Protein AF-A0A349BB25-F1 (afdb_monomer_lite)

Structure (mmCIF, N/CA/C/O backbone):
data_AF-A0A349BB25-F1
#
_entry.id   AF-A0A349BB25-F1
#
loop_
_atom_site.group_PDB
_atom_site.id
_atom_site.type_symbol
_atom_site.label_atom_id
_atom_site.label_alt_id
_atom_site.label_comp_id
_atom_site.label_asym_id
_atom_site.label_entity_id
_atom_site.label_seq_id
_atom_site.pdbx_PDB_ins_code
_atom_site.Cartn_x
_atom_site.Cartn_y
_atom_site.Cartn_z
_atom_site.occupancy
_atom_site.B_iso_or_equiv
_atom_site.auth_seq_id
_atom_site.auth_comp_id
_atom_site.auth_asym_id
_atom_site.auth_atom_id
_atom_site.pdbx_PDB_model_num
ATOM 1 N N . GLN A 1 1 ? 5.836 0.115 -14.907 1.00 72.81 1 GLN A N 1
ATOM 2 C CA . GLN A 1 1 ? 4.971 0.447 -13.754 1.00 72.81 1 GLN A CA 1
ATOM 3 C C . GLN A 1 1 ? 5.795 0.765 -12.494 1.00 72.81 1 GLN A C 1
ATOM 5 O O . GLN A 1 1 ? 5.707 1.890 -12.027 1.00 72.81 1 GLN A O 1
ATOM 10 N N . HIS A 1 2 ? 6.663 -0.141 -12.015 1.00 86.00 2 HIS A N 1
ATOM 11 C CA . HIS A 1 2 ? 7.467 0.005 -10.781 1.00 86.00 2 HIS A CA 1
ATOM 12 C C . HIS A 1 2 ? 8.236 1.340 -10.602 1.00 86.00 2 HIS A C 1
ATOM 14 O O . HIS A 1 2 ? 7.949 2.088 -9.674 1.00 86.00 2 HIS A O 1
ATOM 20 N N . HIS A 1 3 ? 9.166 1.699 -11.503 1.00 89.56 3 HIS A N 1
ATOM 21 C CA . HIS A 1 3 ? 9.928 2.961 -11.383 1.00 89.56 3 HIS A CA 1
ATOM 22 C C . HIS A 1 3 ? 9.028 4.203 -11.393 1.00 89.56 3 HIS A C 1
ATOM 24 O O . HIS A 1 3 ? 9.226 5.117 -10.599 1.00 89.56 3 HIS A O 1
ATOM 30 N N . ARG A 1 4 ? 7.990 4.208 -12.241 1.00 89.44 4 ARG A N 1
ATOM 31 C CA . ARG A 1 4 ? 7.016 5.306 -12.302 1.00 89.44 4 ARG A CA 1
ATOM 32 C C . ARG A 1 4 ? 6.292 5.482 -10.965 1.00 89.44 4 ARG A C 1
ATOM 34 O O . ARG A 1 4 ? 6.128 6.612 -10.523 1.00 89.44 4 ARG A O 1
ATOM 41 N N . ALA A 1 5 ? 5.901 4.384 -10.316 1.00 91.88 5 ALA A N 1
ATOM 42 C CA . ALA A 1 5 ? 5.259 4.427 -9.006 1.00 91.88 5 ALA A CA 1
ATOM 43 C C . ALA A 1 5 ? 6.209 4.965 -7.921 1.00 91.88 5 ALA A C 1
ATOM 45 O O . ALA A 1 5 ? 5.801 5.794 -7.111 1.00 91.88 5 ALA A O 1
ATOM 46 N N . LEU A 1 6 ? 7.483 4.558 -7.930 1.00 93.94 6 LEU A N 1
ATOM 47 C CA . LEU A 1 6 ? 8.494 5.056 -6.987 1.00 93.94 6 LEU A CA 1
ATOM 48 C C . LEU A 1 6 ? 8.862 6.532 -7.201 1.00 93.94 6 LEU A C 1
ATOM 50 O O . LEU A 1 6 ? 9.180 7.222 -6.236 1.00 93.94 6 LEU A O 1
ATOM 54 N N . ALA A 1 7 ? 8.837 7.018 -8.442 1.00 93.31 7 ALA A N 1
ATOM 55 C CA . ALA A 1 7 ? 9.132 8.411 -8.774 1.00 93.31 7 ALA A CA 1
ATOM 56 C C . ALA A 1 7 ? 7.975 9.372 -8.444 1.00 93.31 7 ALA A C 1
ATOM 58 O O . ALA A 1 7 ? 8.203 10.553 -8.179 1.00 93.31 7 ALA A O 1
ATOM 59 N N . ALA A 1 8 ? 6.734 8.880 -8.465 1.00 94.44 8 ALA A N 1
ATOM 60 C CA . ALA A 1 8 ? 5.533 9.680 -8.247 1.00 94.44 8 ALA A CA 1
ATOM 61 C C . ALA A 1 8 ? 5.146 9.799 -6.759 1.00 94.44 8 ALA A C 1
ATOM 63 O O . ALA A 1 8 ? 5.678 9.115 -5.886 1.00 94.44 8 ALA A O 1
ATOM 64 N N . ARG A 1 9 ? 4.224 10.719 -6.445 1.00 96.62 9 ARG A N 1
ATOM 65 C CA . ARG A 1 9 ? 3.776 10.960 -5.064 1.00 96.62 9 ARG A CA 1
ATOM 66 C C . ARG A 1 9 ? 2.874 9.828 -4.571 1.00 96.62 9 ARG A C 1
ATOM 68 O O . ARG A 1 9 ? 1.930 9.451 -5.255 1.00 96.62 9 ARG A O 1
ATOM 75 N N . ALA A 1 10 ? 3.137 9.356 -3.357 1.00 97.00 10 ALA A N 1
ATOM 76 C CA . ALA A 1 10 ? 2.223 8.488 -2.627 1.00 97.00 10 ALA A CA 1
ATOM 77 C C . ALA A 1 10 ? 1.045 9.301 -2.081 1.00 97.00 10 ALA A C 1
ATOM 79 O O . ALA A 1 10 ? 1.229 10.459 -1.683 1.00 97.00 10 ALA A O 1
ATOM 80 N N . ILE A 1 11 ? -0.133 8.683 -2.049 1.00 97.56 11 ILE A N 1
ATOM 81 C CA . ILE A 1 11 ? -1.351 9.224 -1.447 1.00 97.56 11 ILE A CA 1
ATOM 82 C C . ILE A 1 11 ? -1.753 8.258 -0.336 1.00 97.56 11 ILE A C 1
ATOM 84 O O . ILE A 1 11 ? -2.004 7.089 -0.605 1.00 97.56 11 ILE A O 1
ATOM 88 N N . ASP A 1 12 ? -1.794 8.758 0.894 1.00 97.00 12 ASP A N 1
ATOM 89 C CA . ASP A 1 12 ? -2.243 8.013 2.067 1.00 97.00 12 ASP A CA 1
ATOM 90 C C . ASP A 1 12 ? -3.503 8.685 2.636 1.00 97.00 12 ASP A C 1
ATOM 92 O O . ASP A 1 12 ? -3.667 9.900 2.505 1.00 97.00 12 ASP A O 1
ATOM 96 N N . TRP A 1 13 ? -4.348 7.919 3.320 1.00 97.94 13 TRP A N 1
ATOM 97 C CA . TRP A 1 13 ? -5.385 8.450 4.207 1.00 97.94 13 TRP A CA 1
ATOM 98 C C . TRP A 1 13 ? -4.867 8.426 5.643 1.00 97.94 13 TRP A C 1
ATOM 100 O O . TRP A 1 13 ? -4.321 7.403 6.073 1.00 97.94 13 TRP A O 1
ATOM 110 N N . ARG A 1 14 ? -4.992 9.534 6.374 1.00 96.81 14 ARG A N 1
ATOM 111 C CA . ARG A 1 14 ? -4.609 9.635 7.786 1.00 96.81 14 ARG A CA 1
ATOM 112 C C . ARG A 1 14 ? -5.465 10.652 8.516 1.00 96.81 14 ARG A C 1
ATOM 114 O O . ARG A 1 14 ? -5.538 11.786 8.067 1.00 96.81 14 ARG A O 1
ATOM 121 N N . ASP A 1 15 ? -6.022 10.249 9.650 1.00 94.81 15 ASP A N 1
ATOM 122 C CA . ASP A 1 15 ? -6.633 11.130 10.647 1.00 94.81 15 ASP A CA 1
ATOM 123 C C . ASP A 1 15 ? -7.681 12.085 10.041 1.00 94.81 15 ASP A C 1
ATOM 125 O O . ASP A 1 15 ? -7.761 13.255 10.394 1.00 94.81 15 ASP A O 1
ATOM 129 N N . GLY A 1 16 ? -8.475 11.589 9.082 1.00 94.56 16 GLY A N 1
ATOM 130 C CA . GLY A 1 16 ? -9.499 12.388 8.399 1.00 94.56 16 GLY A CA 1
ATOM 131 C C . GLY A 1 16 ? -9.034 13.107 7.127 1.00 94.56 16 GLY A C 1
ATOM 132 O O . GLY A 1 16 ? -9.851 13.754 6.473 1.00 94.56 16 GLY A O 1
ATOM 133 N N . GLU A 1 17 ? -7.763 12.980 6.739 1.00 97.31 17 GLU A N 1
ATOM 134 C CA . GLU A 1 17 ? -7.176 13.761 5.651 1.00 97.31 17 GLU A CA 1
ATOM 135 C C . GLU A 1 17 ? -6.404 12.930 4.617 1.00 97.31 17 GLU A C 1
ATOM 137 O O . GLU A 1 17 ? -5.781 11.898 4.895 1.00 97.31 17 GLU A O 1
ATOM 142 N N . TRP A 1 18 ? -6.390 13.439 3.382 1.00 97.75 18 TRP A N 1
ATOM 143 C CA . TRP A 1 18 ? -5.546 12.926 2.306 1.00 97.75 18 TRP A CA 1
ATOM 144 C C . TRP A 1 18 ? -4.147 13.534 2.378 1.00 97.75 18 TRP A C 1
ATOM 146 O O . TRP A 1 18 ? -3.952 14.724 2.133 1.00 97.75 18 TRP A O 1
ATOM 156 N N . VAL A 1 19 ? -3.139 12.695 2.607 1.00 97.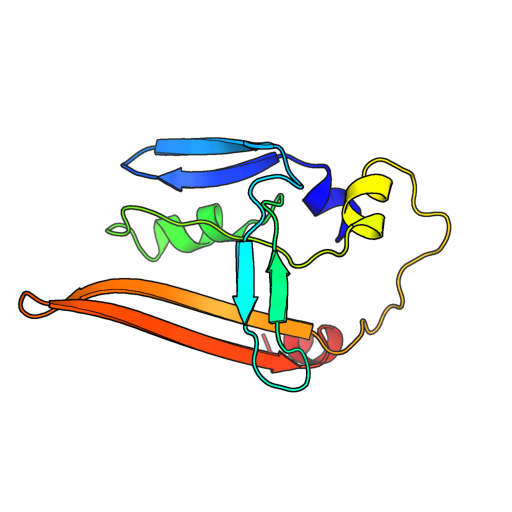50 19 VAL A N 1
ATOM 157 C CA . VAL A 1 19 ? -1.746 13.128 2.745 1.00 97.50 19 VAL A CA 1
ATOM 158 C C . VAL A 1 19 ? -0.936 12.710 1.522 1.00 97.50 19 VAL A C 1
ATOM 160 O O . VAL A 1 19 ? -0.822 11.527 1.201 1.00 97.50 19 VAL A O 1
ATOM 163 N N . ARG A 1 20 ? -0.296 13.682 0.859 1.00 97.38 20 ARG A N 1
ATOM 164 C CA . ARG A 1 20 ? 0.622 13.429 -0.263 1.00 97.38 20 ARG A CA 1
ATOM 165 C C . ARG A 1 20 ? 2.069 13.424 0.207 1.00 97.38 20 ARG A C 1
ATOM 167 O O . ARG A 1 20 ? 2.535 14.393 0.800 1.00 97.38 20 ARG A O 1
ATOM 174 N N . ARG A 1 21 ? 2.819 12.368 -0.113 1.00 95.69 21 ARG A N 1
ATOM 175 C CA . ARG A 1 21 ? 4.238 12.233 0.261 1.00 95.69 21 ARG A CA 1
ATOM 176 C C . ARG A 1 21 ? 5.117 11.870 -0.924 1.00 95.69 21 ARG A C 1
ATOM 178 O O . ARG A 1 21 ? 4.664 11.294 -1.908 1.00 95.69 21 ARG A O 1
ATOM 185 N N . ARG A 1 22 ? 6.404 12.209 -0.827 1.00 95.75 22 ARG A N 1
ATOM 186 C CA . ARG A 1 22 ? 7.403 11.876 -1.851 1.00 95.75 22 ARG A CA 1
ATOM 187 C C . ARG A 1 22 ? 7.510 10.352 -2.022 1.00 95.75 22 ARG A C 1
ATOM 189 O O . ARG A 1 22 ? 7.688 9.645 -1.027 1.00 95.75 22 ARG A O 1
ATOM 196 N N . GLY A 1 23 ? 7.441 9.863 -3.260 1.00 95.00 23 GLY A N 1
ATOM 197 C CA . GLY A 1 23 ? 7.740 8.468 -3.593 1.00 95.00 23 GLY A CA 1
ATOM 198 C C . GLY A 1 23 ? 9.207 8.111 -3.347 1.00 95.00 23 GLY A C 1
ATOM 199 O O . GLY A 1 23 ? 10.077 8.983 -3.290 1.00 95.00 23 GLY A O 1
ATOM 200 N N . GLY A 1 24 ? 9.488 6.835 -3.098 1.00 94.88 24 GLY A N 1
ATOM 201 C CA . GLY A 1 24 ? 10.822 6.366 -2.721 1.00 94.88 24 GLY A CA 1
ATOM 202 C C . GLY A 1 24 ? 11.275 6.831 -1.329 1.00 94.88 24 GLY A C 1
ATOM 203 O O . GLY A 1 24 ? 12.436 6.652 -0.974 1.00 94.88 24 GLY A O 1
ATOM 204 N N . SER A 1 25 ? 10.390 7.431 -0.525 1.00 94.88 25 SER A N 1
ATOM 205 C CA . SER A 1 25 ? 10.664 7.833 0.862 1.00 94.88 25 SER A CA 1
ATOM 206 C C . SER A 1 25 ? 10.066 6.847 1.871 1.00 94.88 25 SER A C 1
ATOM 208 O O . SER A 1 25 ? 9.313 5.947 1.503 1.00 94.88 25 SER A O 1
ATOM 210 N N . GLY A 1 26 ? 10.354 7.044 3.163 1.00 95.38 26 GLY A N 1
ATOM 211 C CA . GLY A 1 26 ? 9.692 6.302 4.241 1.00 95.38 26 GLY A CA 1
ATOM 212 C C . GLY A 1 26 ? 9.995 4.814 4.241 1.00 95.38 26 GLY A C 1
ATOM 213 O O . GLY A 1 26 ? 9.049 4.028 4.297 1.00 95.38 26 GLY A O 1
ATOM 214 N N . ARG A 1 27 ? 11.289 4.479 4.143 1.00 96.62 27 ARG A N 1
ATOM 215 C CA . ARG A 1 27 ? 11.799 3.107 4.179 1.00 96.62 27 ARG A CA 1
ATOM 216 C C . ARG A 1 27 ? 11.256 2.383 5.407 1.00 96.62 27 ARG A C 1
ATOM 218 O O . ARG A 1 27 ? 11.396 2.880 6.520 1.00 96.62 27 ARG A O 1
ATOM 225 N N . GLU A 1 28 ? 10.680 1.218 5.182 1.00 96.38 28 GLU A N 1
ATOM 226 C CA . GLU A 1 28 ? 10.208 0.302 6.210 1.00 96.38 28 GLU A CA 1
ATOM 227 C C . GLU A 1 28 ? 10.637 -1.106 5.813 1.00 96.38 28 GLU A C 1
ATOM 229 O O . GLU A 1 28 ? 10.468 -1.485 4.658 1.00 96.38 28 GLU A O 1
ATOM 234 N N . LEU A 1 29 ? 11.216 -1.860 6.742 1.00 96.81 29 LEU A N 1
ATOM 235 C CA . LEU A 1 29 ? 11.523 -3.265 6.505 1.00 96.81 29 LEU A CA 1
ATOM 236 C C . LEU A 1 29 ? 10.238 -4.070 6.706 1.00 96.81 29 LEU A C 1
ATOM 238 O O . LEU A 1 29 ? 9.619 -3.982 7.765 1.00 96.81 29 LEU A O 1
ATOM 242 N N . SER A 1 30 ? 9.827 -4.831 5.697 1.00 95.88 30 SER A N 1
ATOM 243 C CA . SER A 1 30 ? 8.641 -5.688 5.758 1.00 95.88 30 SER A CA 1
ATOM 244 C C . SER A 1 30 ? 9.014 -7.129 5.440 1.00 95.88 30 SER A C 1
ATOM 246 O O . SER A 1 30 ? 9.795 -7.380 4.523 1.00 95.88 30 SER A O 1
ATOM 248 N N . VAL A 1 31 ? 8.453 -8.066 6.205 1.00 96.06 31 VAL A N 1
ATOM 249 C CA . VAL A 1 31 ? 8.676 -9.507 6.034 1.00 96.06 31 VAL A CA 1
ATOM 250 C C . VAL A 1 31 ? 7.519 -10.098 5.244 1.00 96.06 31 VAL A C 1
ATOM 252 O O . VAL A 1 31 ? 6.376 -10.034 5.690 1.00 96.06 31 VAL A O 1
ATOM 255 N N . PHE A 1 32 ? 7.814 -10.644 4.071 1.00 95.69 32 PHE A N 1
ATOM 256 C CA . PHE A 1 32 ? 6.867 -11.370 3.229 1.00 95.69 32 PHE A CA 1
ATOM 257 C C . PHE A 1 32 ? 7.042 -12.877 3.443 1.00 95.69 32 PHE A C 1
ATOM 259 O O . PHE A 1 32 ? 8.080 -13.286 3.968 1.00 95.69 32 PHE A O 1
ATOM 266 N N . PRO A 1 33 ? 6.065 -13.715 3.050 1.00 93.31 33 PRO A N 1
ATOM 267 C CA . PRO A 1 33 ? 6.253 -15.155 3.162 1.00 93.31 33 PRO A CA 1
ATOM 268 C C . PRO A 1 33 ? 7.420 -15.638 2.268 1.00 93.31 33 PRO A C 1
ATOM 270 O O . PRO A 1 33 ? 7.906 -14.925 1.375 1.00 93.31 33 PRO A O 1
ATOM 273 N N . ASP A 1 34 ? 7.896 -16.855 2.502 1.00 90.56 34 ASP A N 1
ATOM 274 C CA . ASP A 1 34 ? 8.972 -17.433 1.697 1.00 90.56 34 ASP A CA 1
ATOM 275 C C . ASP A 1 34 ? 8.482 -17.827 0.293 1.00 90.56 34 ASP A C 1
ATOM 277 O O . ASP A 1 34 ? 7.349 -18.284 0.144 1.00 90.56 34 ASP A O 1
ATOM 281 N N . PRO A 1 35 ? 9.307 -17.660 -0.762 1.00 91.62 35 PRO A N 1
ATOM 282 C CA . PRO A 1 35 ? 10.746 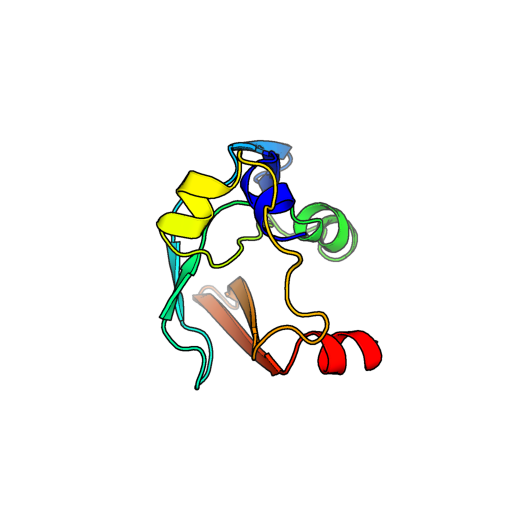-17.366 -0.734 1.00 91.62 35 PRO A CA 1
ATOM 283 C C . PRO A 1 35 ? 11.096 -15.869 -0.834 1.00 91.62 35 PRO A C 1
ATOM 285 O O . PRO A 1 35 ? 12.246 -15.526 -1.104 1.00 91.62 35 PRO A O 1
ATOM 288 N N . VAL A 1 36 ? 10.120 -14.962 -0.709 1.00 93.44 36 VAL A N 1
ATOM 289 C CA . VAL A 1 36 ? 10.357 -13.522 -0.917 1.00 93.44 36 VAL A CA 1
ATOM 290 C C . VAL A 1 36 ? 11.131 -12.909 0.250 1.00 93.44 36 VAL A C 1
ATOM 292 O O . VAL A 1 36 ? 12.021 -12.085 0.025 1.00 93.44 36 VAL A O 1
ATOM 295 N N . GLY A 1 37 ? 10.820 -13.331 1.477 1.00 94.81 37 GLY A N 1
ATOM 296 C CA . GLY A 1 37 ? 11.535 -12.926 2.681 1.00 94.81 37 GLY A CA 1
ATOM 297 C C . GLY A 1 37 ? 11.421 -11.430 2.992 1.00 94.81 37 GLY A C 1
ATOM 298 O O . GLY A 1 37 ? 10.418 -10.773 2.704 1.00 94.81 37 GLY A O 1
ATOM 299 N N . SER A 1 38 ? 12.454 -10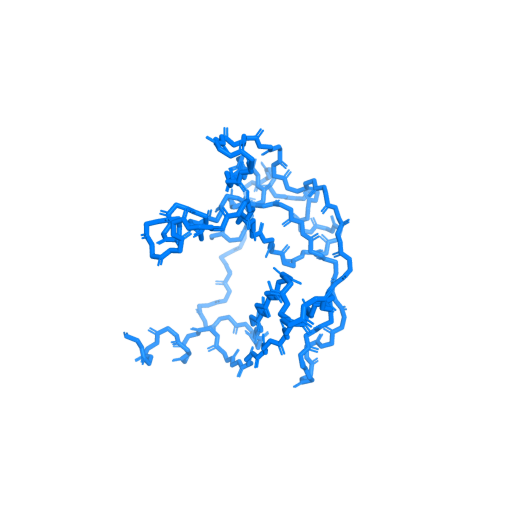.876 3.625 1.00 95.88 38 SER A N 1
ATOM 300 C CA . SER A 1 38 ? 12.461 -9.496 4.125 1.00 95.88 38 SER A CA 1
ATOM 301 C C . SER A 1 38 ? 12.943 -8.494 3.077 1.00 95.88 38 SER A C 1
ATOM 303 O O . SER A 1 38 ? 14.050 -8.618 2.552 1.00 95.88 38 SER A O 1
ATOM 305 N N . LEU A 1 39 ? 12.151 -7.450 2.816 1.00 96.00 39 LEU A N 1
ATOM 306 C CA . LEU A 1 39 ? 12.470 -6.412 1.833 1.00 96.00 39 LEU A CA 1
ATOM 307 C C . LEU A 1 39 ? 12.260 -5.003 2.388 1.00 96.00 39 LEU A C 1
ATOM 309 O O . LEU A 1 39 ? 11.331 -4.734 3.150 1.00 96.00 39 LEU A O 1
ATOM 313 N N . ASP A 1 40 ? 13.111 -4.077 1.944 1.00 97.31 40 ASP A N 1
ATOM 314 C CA . ASP A 1 40 ? 12.893 -2.646 2.145 1.00 97.31 40 ASP A CA 1
ATOM 315 C C . ASP A 1 40 ? 11.721 -2.169 1.271 1.00 97.31 40 ASP A C 1
ATOM 317 O O . ASP A 1 40 ? 11.781 -2.200 0.036 1.00 97.31 40 ASP A O 1
ATOM 321 N N . CYS A 1 41 ? 10.680 -1.649 1.912 1.00 96.94 41 CYS A N 1
ATOM 322 C CA . CYS A 1 41 ? 9.501 -1.072 1.288 1.00 96.94 41 CYS A CA 1
ATOM 323 C C . CYS A 1 41 ? 9.484 0.451 1.418 1.00 96.94 41 CYS A C 1
ATOM 325 O O . CYS A 1 41 ? 9.836 1.027 2.446 1.00 96.94 41 CYS A O 1
ATOM 327 N N . TYR A 1 42 ? 9.036 1.118 0.360 1.00 97.62 42 TYR A N 1
ATOM 328 C CA . TYR A 1 42 ? 9.011 2.572 0.254 1.00 97.62 42 TYR A CA 1
ATOM 329 C C . TYR A 1 42 ? 7.621 3.046 -0.137 1.00 97.62 42 TYR A C 1
ATOM 331 O O . TYR A 1 42 ? 6.859 2.334 -0.789 1.00 97.62 42 TYR A O 1
ATOM 339 N N . ARG A 1 43 ? 7.306 4.290 0.215 1.00 97.19 43 ARG A N 1
ATOM 340 C CA . ARG A 1 43 ? 6.117 4.965 -0.309 1.00 97.19 43 ARG A CA 1
ATOM 341 C C . ARG A 1 43 ? 6.199 5.043 -1.832 1.00 97.19 43 ARG A C 1
ATOM 343 O O . ARG A 1 43 ? 7.255 5.367 -2.372 1.00 97.19 43 ARG A O 1
ATOM 350 N N . ALA A 1 44 ? 5.089 4.787 -2.505 1.00 97.19 44 ALA A N 1
ATOM 351 C CA . ALA A 1 44 ? 4.975 4.838 -3.958 1.00 97.19 44 ALA A CA 1
ATOM 352 C C . ALA A 1 44 ? 3.568 5.311 -4.348 1.00 97.19 44 ALA A C 1
ATOM 354 O O . ALA A 1 44 ? 2.653 5.274 -3.527 1.00 97.19 44 ALA A O 1
ATOM 355 N N . ALA A 1 45 ? 3.394 5.765 -5.586 1.00 96.56 45 ALA A N 1
ATOM 356 C CA . ALA A 1 45 ? 2.084 6.096 -6.139 1.00 96.56 45 ALA A CA 1
ATOM 357 C C . ALA A 1 45 ? 1.279 4.814 -6.400 1.00 96.56 45 ALA A C 1
ATOM 359 O O . ALA A 1 45 ? 1.292 4.273 -7.507 1.00 96.56 45 ALA A O 1
ATOM 360 N N . LEU A 1 46 ? 0.630 4.319 -5.348 1.00 96.00 46 LEU A N 1
ATOM 361 C CA . LEU A 1 46 ? -0.229 3.142 -5.352 1.00 96.00 46 LEU A CA 1
ATOM 362 C C . LEU A 1 46 ? -1.692 3.567 -5.117 1.00 96.00 46 LEU A C 1
ATOM 364 O O . LEU A 1 46 ? -1.922 4.545 -4.400 1.00 96.00 46 LEU A O 1
ATOM 368 N N . PRO A 1 47 ? -2.676 2.886 -5.729 1.00 94.75 47 PRO A N 1
ATOM 369 C CA . PRO A 1 47 ? -4.082 3.282 -5.653 1.00 94.75 47 PRO A CA 1
ATOM 370 C C . PRO A 1 47 ? -4.775 2.845 -4.352 1.00 94.75 47 PRO A C 1
ATOM 372 O O . PRO A 1 47 ? -5.897 3.270 -4.095 1.00 94.75 47 PRO A O 1
ATOM 375 N N . ASP A 1 48 ? -4.131 2.017 -3.531 1.00 95.31 48 ASP A N 1
ATOM 376 C CA . ASP A 1 48 ? -4.729 1.283 -2.414 1.00 95.31 48 ASP A CA 1
ATOM 377 C C . ASP A 1 48 ? -5.521 2.177 -1.459 1.00 95.31 48 ASP A C 1
ATOM 379 O O . ASP A 1 48 ? -6.667 1.877 -1.151 1.00 95.31 48 ASP A O 1
ATOM 383 N N . ALA A 1 49 ? -4.962 3.311 -1.024 1.00 95.94 49 ALA A N 1
ATOM 384 C CA . ALA A 1 49 ? -5.662 4.201 -0.098 1.00 95.94 49 ALA A CA 1
ATOM 385 C C . ALA A 1 49 ? -6.945 4.791 -0.707 1.00 95.94 49 ALA A C 1
ATOM 387 O O . ALA A 1 49 ? -7.947 4.920 -0.008 1.00 95.94 49 ALA A O 1
ATOM 388 N N . LEU A 1 50 ? -6.933 5.102 -2.008 1.00 95.88 50 LEU A N 1
ATOM 389 C CA . LEU A 1 50 ? -8.102 5.614 -2.729 1.00 95.88 50 LEU A CA 1
ATOM 390 C C . LEU A 1 50 ? -9.188 4.542 -2.872 1.00 95.88 50 LEU A C 1
ATOM 392 O O . LEU A 1 50 ? -10.368 4.860 -2.767 1.00 95.88 50 LEU A O 1
ATOM 396 N N . LEU A 1 51 ? -8.789 3.285 -3.088 1.00 95.50 51 LEU A N 1
ATOM 397 C CA . LEU A 1 51 ? -9.709 2.161 -3.278 1.00 95.50 51 LEU A CA 1
ATOM 398 C C . LEU A 1 51 ? -10.265 1.616 -1.957 1.00 95.50 51 LEU A C 1
ATOM 400 O O . LEU A 1 51 ? -11.429 1.236 -1.886 1.00 95.50 51 LEU A O 1
ATOM 404 N N . LEU A 1 52 ? -9.451 1.588 -0.902 1.00 96.31 52 LEU A N 1
ATOM 405 C CA . LEU A 1 52 ? -9.822 1.006 0.388 1.00 96.31 52 LEU A CA 1
ATOM 406 C C . LEU A 1 52 ? -10.582 1.992 1.280 1.00 96.31 52 LEU A C 1
ATOM 408 O O . LEU A 1 52 ? -11.399 1.562 2.089 1.00 96.31 52 LEU A O 1
ATOM 412 N N . ARG A 1 53 ? -10.370 3.310 1.146 1.00 96.88 53 ARG A N 1
ATOM 413 C CA . ARG A 1 53 ? -11.063 4.301 1.989 1.00 96.88 53 ARG A CA 1
ATOM 414 C C . ARG A 1 53 ? -12.598 4.232 1.898 1.00 96.88 53 ARG A C 1
ATOM 416 O O . ARG A 1 53 ? -13.229 4.372 2.949 1.00 96.88 53 ARG A O 1
ATOM 423 N N . PRO A 1 54 ? -13.222 4.034 0.721 1.00 95.94 54 PRO A N 1
ATOM 424 C CA . PRO A 1 54 ? -14.668 3.827 0.632 1.00 95.94 54 PRO A CA 1
ATOM 425 C C . PRO A 1 54 ? -15.140 2.533 1.307 1.00 95.94 54 PRO A C 1
ATOM 427 O O . PRO A 1 54 ? -16.182 2.538 1.952 1.00 95.94 54 PRO A O 1
ATOM 430 N N . ALA A 1 55 ? -14.368 1.446 1.196 1.00 96.00 55 ALA A N 1
ATOM 431 C CA . ALA A 1 55 ? -14.717 0.142 1.768 1.00 96.00 55 ALA A CA 1
ATOM 432 C C . ALA A 1 55 ? -14.516 0.071 3.293 1.00 96.00 55 ALA A C 1
ATOM 434 O O . ALA A 1 55 ? -15.222 -0.662 3.979 1.00 96.00 55 ALA A O 1
ATOM 435 N N . PHE A 1 56 ? -13.578 0.854 3.834 1.00 95.12 56 PHE A N 1
ATOM 436 C CA . PHE A 1 56 ? -13.229 0.871 5.256 1.00 95.12 56 PHE A CA 1
ATOM 437 C C . PHE A 1 56 ? -13.341 2.286 5.834 1.00 95.12 56 PHE A C 1
ATOM 439 O O . PHE A 1 56 ? -12.326 2.918 6.144 1.00 95.12 56 PHE A O 1
ATOM 446 N N . PRO A 1 57 ? -14.564 2.826 5.990 1.00 94.19 57 PRO A N 1
ATOM 447 C CA . PRO A 1 57 ? -14.725 4.233 6.314 1.00 94.19 57 PRO A CA 1
ATOM 448 C C . PRO A 1 57 ? -14.299 4.631 7.727 1.00 94.19 57 PRO A C 1
ATOM 450 O O . PRO A 1 57 ? -13.996 5.801 7.946 1.00 94.19 57 PRO A O 1
ATOM 453 N N . GLY A 1 58 ? -14.247 3.670 8.652 1.00 94.19 58 GLY A N 1
ATOM 454 C CA . GLY A 1 58 ? -13.761 3.862 10.020 1.00 94.19 58 GLY A CA 1
ATOM 455 C C . GLY A 1 58 ? -12.249 3.696 10.189 1.00 94.19 58 GLY A C 1
ATOM 456 O O . GLY A 1 58 ? -11.771 3.718 11.315 1.00 94.19 58 GLY A O 1
ATOM 457 N N . ALA A 1 59 ? -11.486 3.478 9.112 1.00 96.31 59 ALA A N 1
ATOM 458 C CA . ALA A 1 59 ? -10.037 3.360 9.218 1.00 96.31 59 ALA A CA 1
ATOM 459 C C . ALA A 1 59 ? -9.385 4.743 9.387 1.00 96.31 59 ALA A C 1
ATOM 461 O O . ALA A 1 59 ? -9.419 5.572 8.472 1.00 96.31 59 ALA A O 1
ATOM 462 N N . ASP A 1 60 ? -8.710 4.956 10.519 1.00 96.69 60 ASP A N 1
ATOM 463 C CA . ASP A 1 60 ? -7.957 6.190 10.790 1.00 96.69 60 ASP A CA 1
ATOM 464 C C . ASP A 1 60 ? -6.794 6.372 9.814 1.00 96.69 60 ASP A C 1
ATOM 466 O O . ASP A 1 60 ? -6.425 7.488 9.454 1.00 96.69 60 ASP A O 1
ATOM 470 N N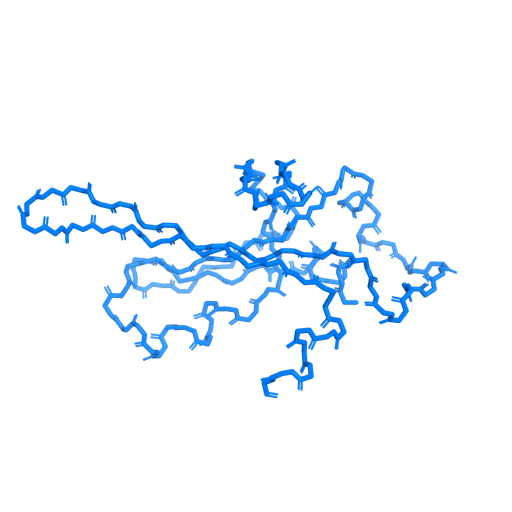 . ARG A 1 61 ? -6.200 5.265 9.356 1.00 97.44 61 ARG A N 1
ATOM 471 C CA . ARG A 1 61 ? -5.037 5.2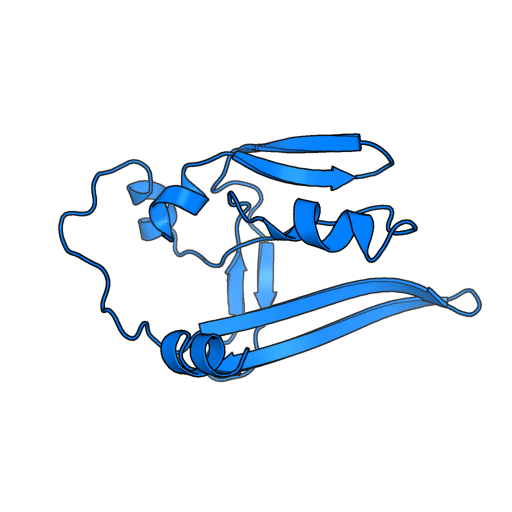89 8.476 1.00 97.44 61 ARG A CA 1
ATOM 472 C C . ARG A 1 61 ? -5.069 4.176 7.443 1.00 97.44 61 ARG A C 1
ATOM 474 O O . ARG A 1 61 ? -5.125 3.002 7.790 1.00 97.44 61 ARG A O 1
ATOM 481 N N . ILE A 1 62 ? -4.874 4.555 6.183 1.00 98.00 62 ILE A N 1
ATOM 482 C CA . ILE A 1 62 ? -4.646 3.634 5.068 1.00 98.00 62 ILE A CA 1
ATOM 483 C C . ILE A 1 62 ? -3.419 4.115 4.299 1.00 98.00 62 ILE A C 1
ATOM 485 O O . ILE A 1 62 ? -3.349 5.264 3.864 1.00 98.00 62 ILE A O 1
ATOM 489 N N . ALA A 1 63 ? -2.421 3.248 4.163 1.00 97.00 63 ALA A N 1
ATOM 490 C CA . ALA A 1 63 ? -1.182 3.554 3.462 1.00 97.00 63 ALA A CA 1
ATOM 491 C C . ALA A 1 63 ? -0.666 2.306 2.755 1.00 97.00 63 ALA A C 1
ATOM 493 O O . ALA A 1 63 ? -0.799 1.202 3.279 1.00 97.00 63 ALA A O 1
ATOM 494 N N . ALA A 1 64 ? -0.009 2.500 1.617 1.00 96.56 64 ALA A N 1
ATOM 495 C CA . ALA A 1 64 ? 0.594 1.418 0.854 1.00 96.56 64 ALA A CA 1
ATOM 496 C C . ALA A 1 64 ? 2.061 1.706 0.538 1.00 96.56 64 ALA A C 1
ATOM 498 O O . ALA A 1 64 ? 2.510 2.855 0.444 1.00 96.56 64 ALA A O 1
ATOM 499 N N . ARG A 1 65 ? 2.838 0.630 0.409 1.00 97.06 65 ARG A N 1
ATOM 500 C CA . ARG A 1 65 ? 4.268 0.687 0.112 1.00 97.06 65 ARG A CA 1
ATOM 501 C C . ARG A 1 65 ? 4.648 -0.406 -0.866 1.00 97.06 65 ARG A C 1
ATOM 503 O O . ARG A 1 65 ? 4.038 -1.465 -0.896 1.00 97.06 65 ARG A O 1
ATOM 510 N N . GLN A 1 66 ? 5.697 -0.144 -1.632 1.00 96.12 66 GLN A N 1
ATOM 511 C CA . GLN A 1 66 ? 6.243 -1.082 -2.598 1.00 96.12 66 GLN A CA 1
ATOM 512 C C . GLN A 1 66 ? 7.698 -1.399 -2.258 1.00 96.12 66 GLN A C 1
ATOM 514 O O . GLN A 1 66 ? 8.482 -0.496 -1.953 1.00 96.12 66 GLN A O 1
ATOM 519 N N . ALA A 1 67 ? 8.056 -2.682 -2.313 1.00 95.62 67 ALA A N 1
ATOM 520 C CA . ALA A 1 67 ? 9.432 -3.132 -2.147 1.00 95.62 67 ALA A CA 1
ATOM 521 C C . ALA A 1 67 ? 10.329 -2.591 -3.268 1.00 95.62 67 ALA A C 1
ATOM 523 O O . ALA A 1 67 ? 9.938 -2.613 -4.435 1.00 95.62 67 ALA A O 1
ATOM 524 N N . ALA A 1 68 ? 11.525 -2.116 -2.924 1.00 94.44 68 ALA A N 1
ATOM 525 C CA . ALA A 1 68 ? 12.524 -1.677 -3.895 1.00 94.44 68 ALA A CA 1
ATOM 526 C C . ALA A 1 68 ? 13.938 -1.798 -3.318 1.00 94.44 68 ALA A C 1
ATOM 528 O O . ALA A 1 68 ? 14.187 -1.459 -2.167 1.00 94.44 68 ALA A O 1
ATOM 529 N N . ASN A 1 69 ? 14.913 -2.204 -4.124 1.00 91.69 69 ASN A N 1
ATOM 530 C CA . ASN A 1 69 ? 16.315 -2.107 -3.726 1.00 91.69 69 ASN A CA 1
ATOM 531 C C . ASN A 1 69 ? 16.857 -0.675 -3.927 1.00 91.69 69 ASN A C 1
ATOM 533 O O . ASN A 1 69 ? 16.246 0.176 -4.584 1.00 91.69 69 ASN A O 1
ATOM 537 N N . ARG A 1 70 ? 18.044 -0.390 -3.370 1.00 89.31 70 ARG A N 1
ATOM 538 C CA . ARG A 1 70 ? 18.668 0.948 -3.449 1.00 89.31 70 ARG A CA 1
ATOM 539 C C . ARG A 1 70 ? 18.857 1.428 -4.890 1.00 89.31 70 ARG A C 1
ATOM 541 O O . ARG A 1 70 ? 18.635 2.605 -5.168 1.00 89.31 70 ARG A O 1
ATOM 548 N N . ARG A 1 71 ? 19.231 0.521 -5.799 1.00 90.31 71 ARG A N 1
ATOM 549 C CA . ARG A 1 71 ? 19.422 0.823 -7.222 1.00 90.31 71 ARG A CA 1
ATOM 550 C C . ARG A 1 71 ? 18.100 1.222 -7.878 1.00 90.31 71 ARG A C 1
ATOM 552 O O . ARG A 1 71 ? 18.058 2.250 -8.538 1.00 90.31 71 ARG A O 1
ATOM 559 N N . GLN A 1 72 ? 17.025 0.465 -7.669 1.00 90.56 72 GLN A N 1
ATOM 560 C CA . GLN A 1 72 ? 15.691 0.783 -8.193 1.00 90.56 72 GLN A CA 1
ATOM 561 C C . GLN A 1 72 ? 15.210 2.145 -7.693 1.00 90.56 72 GLN A C 1
ATOM 563 O O . GLN A 1 72 ? 14.718 2.947 -8.478 1.00 90.56 72 GLN A O 1
ATOM 568 N N . ARG A 1 73 ? 15.427 2.450 -6.407 1.00 91.81 73 ARG A N 1
ATOM 569 C CA . ARG A 1 73 ? 15.078 3.752 -5.822 1.00 91.81 73 ARG A CA 1
ATOM 570 C C . ARG A 1 73 ? 15.847 4.910 -6.461 1.00 91.81 73 ARG A C 1
ATOM 572 O O . ARG A 1 73 ? 15.259 5.952 -6.724 1.00 91.81 73 ARG A O 1
ATOM 579 N N . LEU A 1 74 ? 17.150 4.739 -6.690 1.00 90.12 74 LEU A N 1
ATOM 580 C CA . LEU A 1 74 ? 18.003 5.770 -7.288 1.00 90.12 74 LEU A CA 1
ATOM 581 C C . LEU A 1 74 ? 17.676 5.987 -8.772 1.00 90.12 74 LEU A C 1
ATOM 583 O O . LEU A 1 74 ? 17.588 7.121 -9.229 1.00 90.12 74 LEU A O 1
ATOM 587 N N . LEU A 1 75 ? 17.465 4.897 -9.510 1.00 90.81 75 LEU A N 1
ATOM 588 C CA . LEU A 1 75 ? 17.226 4.924 -10.953 1.00 90.81 75 LEU A CA 1
ATOM 589 C C . LEU A 1 75 ? 15.746 5.135 -11.320 1.00 90.81 75 LEU A C 1
ATOM 591 O O . LEU A 1 75 ? 15.422 5.162 -12.504 1.00 90.81 75 LEU A O 1
ATOM 595 N N . ALA A 1 76 ? 14.843 5.295 -10.346 1.00 89.69 76 ALA A N 1
ATOM 596 C CA . ALA A 1 76 ? 13.407 5.459 -10.591 1.00 89.69 76 ALA A CA 1
ATOM 597 C C . ALA A 1 76 ? 13.066 6.694 -11.445 1.00 89.69 76 ALA A C 1
ATOM 599 O O . ALA A 1 76 ? 12.058 6.692 -12.148 1.00 89.69 76 ALA A O 1
ATOM 600 N N . LEU A 1 77 ? 13.906 7.732 -11.386 1.00 86.38 77 LEU A N 1
ATOM 601 C CA . LEU A 1 77 ? 13.750 8.976 -12.148 1.00 86.38 77 LEU A CA 1
ATOM 602 C C . LEU A 1 77 ? 14.314 8.895 -13.574 1.00 86.38 77 LEU A C 1
ATOM 604 O O . LEU A 1 77 ? 14.108 9.815 -14.359 1.00 86.38 77 LEU A O 1
ATOM 608 N N . LEU A 1 78 ? 15.036 7.824 -13.908 1.00 89.44 78 LEU A N 1
ATOM 609 C CA . LEU A 1 78 ? 15.647 7.652 -15.220 1.00 89.44 78 LEU A CA 1
ATOM 610 C C . LEU A 1 78 ? 14.731 6.851 -16.153 1.00 89.44 78 LEU A C 1
ATOM 612 O O . LEU A 1 78 ? 13.981 5.979 -15.695 1.00 89.44 78 LEU A O 1
ATOM 616 N N . PRO A 1 79 ? 14.804 7.099 -17.473 1.00 84.00 79 PRO A N 1
ATOM 617 C CA . PRO A 1 79 ? 14.076 6.300 -18.445 1.00 84.00 79 PRO A CA 1
ATOM 618 C C . PRO A 1 79 ? 14.518 4.831 -18.393 1.00 84.00 79 PRO A C 1
ATOM 620 O O . PRO A 1 79 ? 15.684 4.502 -18.166 1.00 84.00 79 PRO A O 1
ATOM 623 N N . MET A 1 80 ? 13.568 3.924 -18.623 1.00 87.06 80 MET A N 1
ATOM 624 C CA . MET A 1 80 ? 13.854 2.492 -18.695 1.00 87.06 80 MET A CA 1
ATOM 625 C C . MET A 1 80 ? 14.612 2.174 -19.988 1.00 87.06 80 MET A C 1
ATOM 627 O O . MET A 1 80 ? 14.036 2.236 -21.068 1.00 87.06 80 MET A O 1
ATOM 631 N N . LEU A 1 81 ? 15.879 1.770 -19.869 1.00 84.69 81 LEU A N 1
ATOM 632 C CA . LEU A 1 81 ? 16.710 1.370 -21.016 1.00 84.69 81 LEU A CA 1
ATOM 633 C C . LEU A 1 81 ? 16.339 -0.009 -21.587 1.00 84.69 81 LEU A C 1
ATOM 635 O O . LEU A 1 81 ? 16.625 -0.310 -22.740 1.00 84.69 81 LEU A O 1
ATOM 639 N N . ARG A 1 82 ? 15.719 -0.869 -20.774 1.00 82.06 82 ARG A N 1
ATOM 640 C CA . ARG A 1 82 ? 15.199 -2.182 -21.177 1.00 82.06 82 ARG A CA 1
ATOM 641 C C . ARG A 1 82 ? 13.817 -2.373 -20.578 1.00 82.06 82 ARG A C 1
ATOM 643 O O . ARG A 1 82 ? 13.584 -1.984 -19.433 1.00 82.06 82 ARG A O 1
ATOM 650 N N . ARG A 1 83 ? 12.898 -2.972 -21.336 1.00 79.44 83 ARG A N 1
ATOM 651 C CA . ARG A 1 83 ? 11.559 -3.278 -20.820 1.00 79.44 83 ARG A CA 1
ATOM 652 C C . ARG A 1 83 ? 11.655 -4.326 -19.697 1.00 79.44 83 ARG A C 1
ATOM 654 O O . ARG A 1 83 ? 12.492 -5.225 -19.790 1.00 79.44 83 ARG A O 1
ATOM 661 N N . PRO A 1 84 ? 10.835 -4.218 -18.634 1.00 77.06 84 PRO A N 1
ATOM 662 C CA . PRO A 1 84 ? 10.713 -5.282 -17.641 1.00 77.06 84 PRO A CA 1
ATOM 663 C C . PRO A 1 84 ? 10.238 -6.587 -18.290 1.00 77.06 84 PRO A C 1
ATOM 665 O O . PRO A 1 84 ? 9.507 -6.545 -19.278 1.00 77.06 84 PRO A O 1
ATOM 668 N N . HIS A 1 85 ? 10.626 -7.727 -17.714 1.00 74.94 85 HIS A N 1
ATOM 669 C CA . HIS A 1 85 ? 10.140 -9.033 -18.160 1.00 74.94 85 HIS A CA 1
ATOM 670 C C . HIS A 1 85 ? 8.606 -9.095 -18.030 1.00 74.94 85 HIS A C 1
ATOM 672 O O . HIS A 1 85 ? 8.104 -8.725 -16.964 1.00 74.94 85 HIS A O 1
ATOM 678 N N . PRO A 1 86 ? 7.869 -9.544 -19.064 1.00 69.25 86 PRO A N 1
ATOM 679 C CA . PRO A 1 86 ? 6.406 -9.467 -19.092 1.00 69.25 86 PRO A CA 1
ATOM 680 C C . PRO A 1 86 ? 5.741 -10.295 -17.986 1.00 69.25 86 PRO A C 1
ATOM 682 O O . PRO A 1 86 ? 4.781 -9.834 -17.383 1.00 69.25 86 PRO A O 1
ATOM 685 N N . GLU A 1 87 ? 6.292 -11.466 -17.662 1.00 68.44 87 GLU A N 1
ATOM 686 C CA . GLU A 1 87 ? 5.739 -12.359 -16.628 1.00 68.44 87 GLU A CA 1
ATOM 687 C C . GLU A 1 87 ? 5.949 -11.860 -15.187 1.00 68.44 87 GLU A C 1
ATOM 689 O O . GLU A 1 87 ? 5.287 -12.314 -14.253 1.00 68.44 87 GLU A O 1
ATOM 694 N N . GLY A 1 88 ? 6.880 -10.922 -14.984 1.00 71.50 88 GLY A N 1
ATOM 695 C CA . GLY A 1 88 ? 7.394 -10.618 -13.653 1.00 71.50 88 GLY A CA 1
ATOM 696 C C . GLY A 1 88 ? 8.177 -11.790 -13.042 1.00 71.50 88 GLY A C 1
ATOM 697 O O . GLY A 1 88 ? 8.257 -12.887 -13.585 1.00 71.50 88 GLY A O 1
ATOM 698 N N . ARG A 1 89 ? 8.831 -11.538 -11.909 1.00 80.62 89 ARG A N 1
ATOM 699 C CA . ARG A 1 89 ? 9.380 -12.603 -11.052 1.00 80.62 89 ARG A CA 1
ATOM 700 C C . ARG A 1 89 ? 8.347 -12.940 -9.980 1.00 80.62 89 ARG A C 1
ATOM 702 O O . ARG A 1 89 ? 7.350 -12.233 -9.878 1.00 80.62 89 ARG A O 1
ATOM 709 N N . ILE A 1 90 ? 8.606 -13.9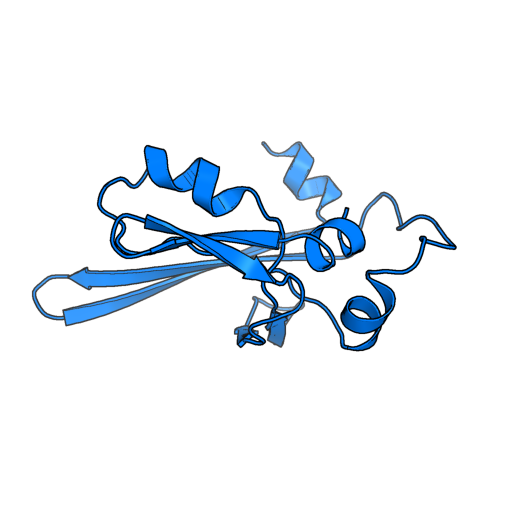63 -9.165 1.00 86.38 90 ILE A N 1
ATOM 710 C CA . ILE A 1 90 ? 7.826 -14.204 -7.941 1.00 86.38 90 ILE A CA 1
ATOM 711 C C . ILE A 1 90 ? 7.727 -12.890 -7.156 1.00 86.38 90 ILE A C 1
ATOM 713 O O . ILE A 1 90 ? 8.736 -12.215 -6.928 1.00 86.38 90 ILE A O 1
ATOM 717 N N . GLY A 1 91 ? 6.502 -12.518 -6.810 1.00 89.38 91 GLY A N 1
ATOM 718 C CA . GLY A 1 91 ? 6.174 -11.361 -6.000 1.00 89.38 91 GLY A CA 1
ATOM 719 C C . GLY A 1 91 ? 5.359 -11.775 -4.782 1.00 89.38 91 GLY A C 1
ATOM 720 O O . GLY A 1 91 ? 4.893 -12.906 -4.676 1.00 89.38 91 GLY A O 1
ATOM 721 N N . ALA A 1 92 ? 5.190 -10.835 -3.862 1.00 93.06 92 ALA A N 1
ATOM 722 C CA . ALA A 1 92 ? 4.350 -11.017 -2.693 1.00 93.06 92 ALA A CA 1
ATOM 723 C C . ALA A 1 92 ? 3.561 -9.746 -2.405 1.00 93.06 92 ALA A C 1
ATOM 725 O O . ALA A 1 92 ? 4.024 -8.635 -2.683 1.00 93.06 92 ALA A O 1
ATOM 726 N N . ILE A 1 93 ? 2.400 -9.923 -1.787 1.00 93.25 93 ILE A N 1
ATOM 727 C CA . ILE A 1 93 ? 1.664 -8.865 -1.108 1.00 93.25 93 ILE A CA 1
ATOM 728 C C . ILE A 1 93 ? 1.551 -9.225 0.369 1.00 93.25 93 ILE A C 1
ATOM 730 O O . ILE A 1 93 ? 1.442 -10.393 0.736 1.00 93.25 93 ILE A O 1
ATOM 734 N N . ARG A 1 94 ? 1.597 -8.203 1.217 1.00 95.00 94 ARG A N 1
ATOM 735 C CA . ARG A 1 94 ? 1.360 -8.302 2.653 1.00 95.00 94 ARG A CA 1
ATOM 736 C C . ARG A 1 94 ? 0.401 -7.195 3.041 1.00 95.00 94 ARG A C 1
ATOM 738 O O . ARG A 1 94 ? 0.645 -6.035 2.711 1.00 95.00 94 ARG A O 1
ATOM 745 N N . VAL A 1 95 ? -0.640 -7.554 3.770 1.00 96.56 95 VAL A N 1
ATOM 746 C CA . VAL A 1 95 ? -1.600 -6.628 4.357 1.00 96.56 95 VAL A CA 1
ATOM 747 C C . VAL A 1 95 ? -1.473 -6.724 5.865 1.00 96.56 95 VAL A C 1
ATOM 749 O O . VAL A 1 95 ? -1.427 -7.815 6.425 1.00 96.56 95 VAL A O 1
ATOM 752 N N . GLU A 1 96 ? -1.381 -5.571 6.511 1.00 97.06 96 GLU A N 1
ATOM 753 C CA . GLU A 1 96 ? -1.294 -5.459 7.958 1.00 97.06 96 GLU A CA 1
ATOM 754 C C . GLU A 1 96 ? -2.446 -4.590 8.456 1.00 97.06 96 GLU A C 1
ATOM 756 O O . GLU A 1 96 ? -2.581 -3.435 8.046 1.00 97.06 96 GLU A O 1
ATOM 761 N N . VAL A 1 97 ? -3.266 -5.153 9.338 1.00 96.88 97 VAL A N 1
ATOM 762 C CA . VAL A 1 97 ? -4.416 -4.491 9.950 1.00 96.88 97 VAL A CA 1
ATOM 763 C C . VAL A 1 97 ? -4.124 -4.320 11.429 1.00 96.88 97 VAL A C 1
ATOM 765 O O . VAL A 1 97 ? -3.892 -5.290 12.143 1.00 96.88 97 VAL A O 1
ATOM 768 N N . ARG A 1 98 ? -4.132 -3.071 11.890 1.00 96.81 98 ARG A N 1
ATOM 769 C CA . ARG A 1 98 ? -3.910 -2.719 13.295 1.00 96.81 98 ARG A CA 1
ATOM 770 C C . ARG A 1 98 ? -5.147 -2.039 13.851 1.00 96.81 98 ARG A C 1
ATOM 772 O O . ARG A 1 98 ? -5.756 -1.226 13.160 1.00 96.81 98 ARG A O 1
ATOM 779 N N . GLY A 1 99 ? -5.472 -2.318 15.104 1.00 96.25 99 GLY A N 1
ATOM 780 C CA . GLY A 1 99 ? -6.592 -1.678 15.782 1.00 96.25 99 GLY A CA 1
ATOM 781 C C . GLY A 1 99 ? -6.695 -2.094 17.240 1.00 96.25 99 GLY A C 1
ATOM 782 O O . GLY A 1 99 ? -5.744 -2.622 17.817 1.00 96.25 99 GLY A O 1
ATOM 783 N N . ARG A 1 100 ? -7.866 -1.854 17.833 1.00 95.81 100 ARG A N 1
ATOM 784 C CA . ARG A 1 100 ? -8.215 -2.352 19.165 1.00 95.81 100 ARG A CA 1
ATOM 785 C C . ARG A 1 100 ? -9.362 -3.348 19.080 1.00 95.81 100 ARG A C 1
ATOM 787 O O . ARG A 1 100 ? -10.314 -3.118 18.339 1.00 95.81 100 ARG A O 1
ATOM 794 N N . ARG A 1 101 ? -9.299 -4.425 19.860 1.00 94.19 101 ARG A N 1
ATOM 795 C CA . ARG A 1 101 ? -10.364 -5.428 19.986 1.00 94.19 101 ARG A CA 1
ATOM 796 C C . ARG A 1 101 ? -10.455 -5.873 21.440 1.00 94.19 101 ARG A C 1
ATOM 798 O O . ARG A 1 101 ? -9.456 -6.287 22.007 1.00 94.19 101 ARG A O 1
ATOM 805 N N . ALA A 1 102 ? -11.645 -5.770 22.035 1.00 93.94 102 ALA A N 1
ATOM 806 C CA . ALA A 1 102 ? -11.887 -6.129 23.439 1.00 93.94 102 ALA A CA 1
ATOM 807 C C . ALA A 1 102 ? -10.909 -5.464 24.440 1.00 93.94 102 ALA A C 1
ATOM 809 O O . ALA A 1 102 ? -10.474 -6.089 25.396 1.00 93.94 102 ALA A O 1
ATOM 810 N N . GLY A 1 103 ? -10.551 -4.195 24.204 1.00 94.56 103 GLY A N 1
ATOM 811 C CA . GLY A 1 103 ? -9.612 -3.437 25.047 1.00 94.56 103 GLY A CA 1
ATOM 812 C C . GLY A 1 103 ? -8.133 -3.604 24.679 1.00 94.56 103 GLY A C 1
ATOM 813 O O . GLY A 1 103 ? -7.339 -2.722 24.992 1.00 94.56 103 GLY A O 1
ATOM 814 N N . GLU A 1 104 ? -7.782 -4.647 23.928 1.00 95.62 104 GLU A N 1
ATOM 815 C CA . GLU A 1 104 ? -6.403 -4.959 23.547 1.00 95.62 104 GLU A CA 1
ATOM 816 C C . GLU A 1 104 ? -6.015 -4.350 22.200 1.00 95.62 104 GLU A C 1
ATOM 818 O O . GLU A 1 104 ? -6.850 -4.200 21.305 1.00 95.62 104 GLU A O 1
ATOM 823 N N . VAL A 1 105 ? -4.731 -4.026 22.027 1.00 96.06 105 VAL A N 1
ATOM 824 C CA . VAL A 1 105 ? -4.173 -3.639 20.723 1.00 96.06 105 VAL A CA 1
ATOM 825 C C . VAL A 1 105 ? -3.849 -4.903 19.933 1.00 96.06 105 VAL A C 1
ATOM 827 O O . VAL A 1 105 ? -3.053 -5.726 20.375 1.00 96.06 105 VAL A O 1
ATOM 830 N N . VAL A 1 106 ? -4.436 -5.040 18.745 1.00 97.56 106 VAL A N 1
ATOM 831 C CA . VAL A 1 106 ? -4.284 -6.223 17.889 1.00 97.56 106 VAL A CA 1
ATOM 832 C C . VAL A 1 106 ? -3.655 -5.833 16.556 1.00 97.56 106 VAL A C 1
ATOM 834 O O . VAL A 1 106 ? -3.943 -4.767 16.001 1.00 97.56 106 VAL A O 1
ATOM 837 N N . CYS A 1 107 ? -2.791 -6.710 16.046 1.00 96.50 107 CYS A N 1
ATOM 838 C CA . CYS A 1 107 ? -2.189 -6.614 14.726 1.00 96.50 107 CYS A CA 1
ATOM 839 C C . CYS A 1 107 ? -2.347 -7.951 13.999 1.00 96.50 107 CYS A C 1
ATOM 841 O O . CYS A 1 107 ? -1.800 -8.957 14.441 1.00 96.50 107 CYS A O 1
ATOM 843 N N . GLU A 1 108 ? -3.070 -7.936 12.885 1.00 96.38 108 GLU A N 1
ATOM 844 C CA . GLU A 1 108 ? -3.266 -9.089 12.010 1.00 96.38 108 GLU A CA 1
ATOM 845 C C . GLU A 1 108 ? -2.499 -8.870 10.709 1.00 96.38 108 GLU A C 1
ATOM 847 O O . GLU A 1 108 ? -2.559 -7.793 10.106 1.00 96.38 108 GLU A O 1
ATOM 852 N N . VAL A 1 109 ? -1.770 -9.892 10.266 1.00 95.94 109 VAL A N 1
ATOM 853 C CA . VAL A 1 109 ? -0.928 -9.822 9.071 1.00 95.94 109 VAL A CA 1
ATOM 854 C C . VAL A 1 109 ? -1.255 -10.991 8.159 1.00 95.94 109 VAL A C 1
ATOM 856 O O . VAL A 1 109 ? -1.072 -12.144 8.534 1.00 95.94 109 VAL A O 1
ATOM 859 N N . VAL A 1 110 ? -1.671 -10.685 6.933 1.00 95.50 110 VAL A N 1
ATOM 860 C CA . VAL A 1 110 ? -1.933 -11.682 5.891 1.00 95.50 110 VAL A CA 1
ATOM 861 C C . VAL A 1 110 ? -0.966 -11.451 4.739 1.00 95.50 110 VAL A C 1
ATOM 863 O O . VAL A 1 110 ? -0.736 -10.312 4.329 1.00 95.50 110 VAL A O 1
ATOM 866 N N . GLY A 1 111 ? -0.380 -12.526 4.220 1.00 93.62 111 GLY A N 1
ATOM 867 C CA . GLY A 1 111 ? 0.530 -12.485 3.082 1.00 93.62 111 GLY A CA 1
ATOM 868 C C . GLY A 1 111 ? 0.119 -13.478 2.004 1.00 93.62 111 GLY A C 1
ATOM 869 O O . GLY A 1 111 ? -0.388 -14.551 2.313 1.00 93.62 111 GLY A O 1
ATOM 870 N N . ALA A 1 112 ? 0.362 -13.123 0.748 1.00 92.62 112 ALA A N 1
ATOM 871 C CA . ALA A 1 112 ? 0.181 -14.008 -0.396 1.00 92.62 112 ALA A CA 1
ATOM 872 C C . ALA A 1 112 ? 1.374 -13.880 -1.346 1.00 92.62 112 ALA A C 1
ATOM 874 O O . ALA A 1 112 ? 1.995 -12.815 -1.437 1.00 92.62 112 ALA A O 1
ATOM 875 N N . ILE A 1 113 ? 1.693 -14.973 -2.039 1.00 91.88 113 ILE A N 1
ATOM 876 C CA . ILE A 1 113 ? 2.831 -15.082 -2.954 1.00 91.88 113 ILE A CA 1
ATOM 877 C C . ILE A 1 113 ? 2.365 -15.728 -4.230 1.00 91.88 113 ILE A C 1
ATOM 879 O O . ILE A 1 113 ? 1.730 -16.776 -4.196 1.00 91.88 113 ILE A O 1
ATOM 883 N N . ASP A 1 114 ? 2.747 -15.119 -5.343 1.00 87.25 114 ASP A N 1
ATOM 884 C CA . ASP A 1 114 ? 2.588 -15.729 -6.650 1.00 87.25 114 ASP A CA 1
ATOM 885 C C . ASP A 1 114 ? 3.482 -15.023 -7.678 1.00 87.25 114 ASP A C 1
ATOM 887 O O . ASP A 1 114 ? 4.160 -14.027 -7.399 1.00 87.25 114 ASP A O 1
ATOM 891 N N . ARG A 1 115 ? 3.466 -15.506 -8.915 1.00 82.50 115 ARG A N 1
ATOM 892 C CA . ARG A 1 115 ? 3.884 -14.726 -10.074 1.00 82.50 115 ARG A CA 1
ATOM 893 C C . ARG A 1 115 ? 2.801 -13.676 -10.356 1.00 82.50 115 ARG A C 1
ATOM 895 O O . ARG A 1 115 ? 1.644 -14.048 -10.531 1.00 82.50 115 ARG A O 1
ATOM 902 N N . PRO A 1 116 ? 3.142 -12.379 -10.469 1.00 75.06 116 PRO A N 1
ATOM 903 C CA . PRO A 1 116 ? 2.165 -11.319 -10.718 1.00 75.06 116 PRO A CA 1
ATOM 904 C C . PRO A 1 116 ? 1.274 -11.574 -11.936 1.00 75.06 116 PRO A C 1
ATOM 906 O O . PRO A 1 116 ? 0.099 -11.232 -11.902 1.00 75.06 116 PRO A O 1
ATOM 909 N N . ALA A 1 117 ? 1.815 -12.195 -12.990 1.00 72.75 117 ALA A N 1
ATOM 910 C CA . ALA A 1 117 ? 1.043 -12.563 -14.173 1.00 72.75 117 ALA A CA 1
ATOM 911 C C . ALA A 1 117 ? -0.045 -13.617 -13.888 1.00 72.75 117 ALA A C 1
ATOM 913 O O . ALA A 1 117 ? -1.105 -13.561 -14.498 1.00 72.75 117 ALA A O 1
ATOM 914 N N . VAL A 1 118 ? 0.199 -14.542 -12.955 1.00 72.69 118 VAL A N 1
ATOM 915 C CA . VAL A 1 118 ? -0.772 -15.566 -12.535 1.00 72.69 118 VAL A CA 1
ATOM 916 C C . VAL A 1 118 ? -1.813 -14.943 -11.610 1.00 72.69 118 VAL A C 1
ATOM 918 O O . VAL A 1 118 ? -3.006 -15.036 -11.881 1.00 72.69 118 VAL A O 1
ATOM 921 N N . ALA A 1 119 ? -1.367 -14.208 -10.587 1.00 67.50 119 ALA A N 1
ATOM 922 C CA . ALA A 1 119 ? -2.264 -13.549 -9.639 1.00 67.50 119 ALA A CA 1
ATOM 923 C C . ALA A 1 119 ? -3.213 -12.543 -10.311 1.00 67.50 119 ALA A C 1
ATOM 925 O O . ALA A 1 119 ? -4.377 -12.454 -9.935 1.00 67.50 119 ALA A O 1
ATOM 926 N N . ALA A 1 120 ? -2.742 -11.797 -11.316 1.00 66.69 120 ALA A N 1
ATOM 927 C CA . ALA A 1 120 ? -3.576 -10.837 -12.038 1.00 66.69 120 ALA A CA 1
ATOM 928 C C . ALA A 1 120 ? -4.663 -11.496 -12.902 1.00 66.69 120 ALA A C 1
ATOM 930 O O . ALA A 1 120 ? -5.652 -10.842 -13.203 1.00 66.69 120 ALA A O 1
ATOM 931 N N . GLY A 1 121 ? -4.481 -12.754 -13.316 1.00 60.84 121 GLY A N 1
ATOM 932 C CA . GLY A 1 121 ? -5.473 -13.497 -14.099 1.00 60.84 121 GLY A CA 1
ATOM 933 C C . GLY A 1 121 ? -6.547 -14.191 -13.255 1.00 60.84 121 GLY A C 1
ATOM 934 O O . GLY A 1 121 ? -7.489 -14.735 -13.821 1.00 60.84 121 GLY A O 1
ATOM 935 N N . ALA A 1 122 ? -6.402 -14.198 -11.927 1.00 60.16 122 ALA A N 1
ATOM 936 C CA . ALA A 1 122 ? -7.324 -14.852 -11.000 1.00 60.16 122 ALA A CA 1
ATOM 937 C C . ALA A 1 122 ? -8.431 -13.922 -10.456 1.00 60.16 122 ALA A C 1
ATOM 939 O O . ALA A 1 122 ? -9.240 -14.373 -9.645 1.00 60.16 122 ALA A O 1
ATOM 940 N N . VAL A 1 123 ? -8.449 -12.644 -10.861 1.00 48.72 123 VAL A N 1
ATOM 941 C CA . VAL A 1 123 ? -9.376 -11.600 -10.379 1.00 48.72 123 VAL A CA 1
ATOM 942 C C . VAL A 1 123 ? -10.238 -11.074 -11.517 1.00 48.72 123 VAL A C 1
ATOM 944 O O . VAL A 1 123 ? -9.674 -10.833 -12.607 1.00 48.72 123 VAL A O 1
#

Radius of gyration: 15.58 Å; chains: 1; bounding box: 34×31×46 Å

Foldseek 3Di:
DQLQFQQAWAWKAAQNDTDTHGHLDDWDWDAADPPVGIFTWTGTHDCFRVVCCVVCVPDRIDGDTDGDDPVSNVCSPPDDPDDPDPQADKDKDKDWDWDDDPNDTDIDIDMDIDRPNVVVVVD

pLDDT: mean 91.0, std 9.25, range [48.72, 98.0]

Sequence (123 aa):
QHHRALAARAIDWRDGEWVRRRGGSGRELSVFPDPVGSLDCYRAALPDALLLRPAFPGADRIAARQAANRRQRLLALLPMLRRPHPEGRIGAIRVEVRGRRAGEVVCEVVGAIDRPAVAAGAV

Secondary structure (DSSP, 8-state):
-HHHHHHSPEEEEETTEEEEE-TT-S-EEEEPSTTT-EEEEEE---SHHHHHHHH-TT-SEE--EEE--HHHHHHTTS--SSPPPTT---EEEEEEEEEEETTEEEEEEEEEEE-HHHHGGG-